Protein AF-A0A919QAW9-F1 (afdb_monomer_lite)

Radius of gyration: 17.08 Å; chains: 1; bounding box: 33×21×48 Å

Organism: NCBI:txid1070424

Sequence (57 aa):
MSWEQLADIAAEAQALREEEASRAPERCPNDAILLVLNGETGVLGCTFCGYRYEGGA

Secondary structure (DSSP, 8-state):
--HHHHHHHHHHHHHHHHHHHHSPPSB-TTT-PBPEE-TTT--EE-TTT--B-----

pLDDT: mean 83.76, std 9.3, range [39.44, 91.44]

Foldseek 3Di:
DDPVVVVVVVVVVVVVVVVVVQDDDQADPPPRHGFDQDPVPRWTADPPPGGTDPGHD

Structure (mmCIF, N/CA/C/O backbone):
data_AF-A0A919QAW9-F1
#
_entry.id   AF-A0A919QAW9-F1
#
loop_
_atom_site.group_PDB
_atom_site.id
_atom_site.type_symbol
_atom_site.label_atom_id
_atom_site.label_alt_id
_atom_site.label_comp_id
_atom_site.label_asym_id
_atom_site.label_entity_id
_atom_site.label_seq_id
_atom_site.pdbx_PDB_ins_code
_atom_site.Cartn_x
_atom_site.Cartn_y
_atom_site.Cartn_z
_atom_site.occupancy
_atom_site.B_iso_or_equiv
_atom_site.auth_seq_id
_atom_site.auth_comp_id
_atom_site.auth_asym_id
_atom_site.auth_atom_id
_atom_site.pdbx_PDB_model_num
ATOM 1 N N . MET A 1 1 ? -14.332 1.688 32.135 1.00 65.31 1 MET A N 1
ATOM 2 C CA . MET A 1 1 ? -14.491 1.767 30.671 1.00 65.31 1 MET A CA 1
ATOM 3 C C . MET A 1 1 ? -15.959 1.595 30.352 1.00 65.31 1 MET A C 1
ATOM 5 O O . MET A 1 1 ? -16.540 0.632 30.843 1.00 65.31 1 MET A O 1
ATOM 9 N N . SER A 1 2 ? -16.559 2.533 29.622 1.00 90.88 2 SER A N 1
ATOM 10 C CA . SER A 1 2 ? -17.936 2.409 29.137 1.00 90.88 2 SER A CA 1
ATOM 11 C C . SER A 1 2 ? -17.986 1.602 27.837 1.00 90.88 2 SER A C 1
ATOM 13 O O . SER A 1 2 ? -16.976 1.429 27.156 1.00 90.88 2 SER A O 1
ATOM 15 N N . TRP A 1 3 ? -19.174 1.107 27.493 1.00 86.50 3 TRP A N 1
ATOM 16 C CA . TRP A 1 3 ? -19.418 0.462 26.201 1.00 86.50 3 TRP A CA 1
ATOM 17 C C . TRP A 1 3 ? -19.139 1.394 25.016 1.00 86.50 3 TRP A C 1
ATOM 19 O O . TRP A 1 3 ? -18.616 0.940 24.005 1.00 86.50 3 TRP A O 1
ATOM 29 N N . GLU A 1 4 ? -19.423 2.689 25.164 1.00 88.44 4 GLU A N 1
ATOM 30 C CA . GLU A 1 4 ? -19.140 3.709 24.145 1.00 88.44 4 GLU A CA 1
ATOM 31 C C . GLU A 1 4 ? -17.636 3.815 23.863 1.00 88.44 4 GLU A C 1
ATOM 33 O O . GLU A 1 4 ? -17.226 3.746 22.712 1.00 88.44 4 GLU A O 1
ATOM 38 N N . GLN A 1 5 ? -16.797 3.819 24.906 1.00 86.12 5 GLN A N 1
ATOM 39 C CA . GLN A 1 5 ? -15.338 3.847 24.740 1.00 86.12 5 GLN A CA 1
ATOM 40 C C . GLN A 1 5 ? -14.797 2.621 23.988 1.00 86.12 5 GLN A C 1
ATOM 42 O O . GLN A 1 5 ? -13.816 2.726 23.260 1.00 86.12 5 GLN A O 1
ATOM 47 N N . LEU A 1 6 ? -15.411 1.446 24.164 1.00 88.69 6 LEU A N 1
ATOM 48 C CA . LEU A 1 6 ? -15.025 0.239 23.426 1.00 88.69 6 LEU A CA 1
ATOM 49 C C . LEU A 1 6 ? -15.482 0.289 21.963 1.00 88.69 6 LEU A C 1
ATOM 51 O O . LEU A 1 6 ? -14.774 -0.210 21.090 1.00 88.69 6 LEU A O 1
ATOM 55 N N . ALA A 1 7 ? -16.649 0.881 21.700 1.00 88.38 7 ALA A N 1
ATOM 56 C CA . ALA A 1 7 ? -17.165 1.068 20.349 1.00 88.38 7 ALA A CA 1
ATOM 57 C C . ALA A 1 7 ? -16.302 2.053 19.543 1.00 88.38 7 ALA A C 1
ATOM 59 O O . ALA A 1 7 ? -15.986 1.761 18.391 1.00 88.38 7 ALA A O 1
ATOM 60 N N . ASP A 1 8 ? -15.851 3.146 20.164 1.00 91.44 8 ASP A N 1
ATOM 61 C CA . ASP A 1 8 ? -14.958 4.124 19.531 1.00 91.44 8 ASP A CA 1
ATOM 62 C C . ASP A 1 8 ? -13.615 3.489 19.141 1.00 91.44 8 ASP A C 1
ATOM 64 O O . ASP A 1 8 ? -13.200 3.575 17.986 1.00 91.44 8 ASP A O 1
ATOM 68 N N . ILE A 1 9 ? -12.985 2.736 20.053 1.00 91.31 9 ILE A N 1
ATOM 69 C CA . ILE A 1 9 ? -11.728 2.019 19.769 1.00 91.31 9 ILE A CA 1
ATOM 70 C C . ILE A 1 9 ? -11.902 1.030 18.607 1.00 91.31 9 ILE A C 1
ATOM 72 O O . ILE A 1 9 ? -11.015 0.885 17.764 1.00 91.31 9 ILE A O 1
ATOM 76 N N . ALA A 1 10 ? -13.037 0.328 18.547 1.00 88.19 10 ALA A N 1
ATOM 77 C CA . ALA A 1 10 ? -13.312 -0.614 17.467 1.00 88.19 10 ALA A CA 1
ATOM 78 C C . ALA A 1 10 ? -13.505 0.089 16.112 1.00 88.19 10 ALA A C 1
ATOM 80 O O . ALA A 1 10 ? -13.045 -0.428 15.092 1.00 88.19 10 ALA A O 1
ATOM 81 N N . ALA A 1 11 ? -14.153 1.257 16.099 1.00 89.56 11 ALA A N 1
ATOM 82 C CA . ALA A 1 11 ? -14.332 2.067 14.897 1.00 89.56 11 ALA A CA 1
ATOM 83 C C . ALA A 1 11 ? -12.995 2.630 14.387 1.00 89.56 11 ALA A C 1
ATOM 85 O O . ALA A 1 11 ? -12.691 2.510 13.201 1.00 89.56 11 ALA A O 1
ATOM 86 N N . GLU A 1 12 ? -12.159 3.159 15.281 1.00 88.44 12 GLU A N 1
ATOM 87 C CA . GLU A 1 12 ? -10.814 3.644 14.949 1.00 88.44 12 GLU A CA 1
ATOM 88 C C . GLU A 1 12 ? -9.924 2.516 14.407 1.00 88.44 12 GLU A C 1
ATOM 90 O O . GLU A 1 12 ? -9.264 2.672 13.379 1.00 88.44 12 GLU A O 1
ATOM 95 N N . ALA A 1 13 ? -9.958 1.339 15.038 1.00 86.94 13 ALA A N 1
ATOM 96 C CA . ALA A 1 13 ? -9.218 0.174 14.566 1.00 86.94 13 ALA A CA 1
ATOM 97 C C . ALA A 1 13 ? -9.688 -0.302 13.180 1.00 86.94 13 ALA A C 1
ATOM 99 O O . ALA A 1 13 ? -8.880 -0.783 12.387 1.00 86.94 13 ALA A O 1
ATOM 100 N N . GLN A 1 14 ? -10.983 -0.183 12.867 1.00 85.88 14 GLN A N 1
ATOM 101 C CA . GLN A 1 14 ? -11.495 -0.509 11.538 1.00 85.88 14 GLN A CA 1
ATOM 102 C C . GLN A 1 14 ? -10.987 0.478 10.483 1.00 85.88 14 GLN A C 1
ATOM 104 O O . GLN A 1 14 ? -10.487 0.030 9.453 1.00 85.88 14 GLN A O 1
ATOM 109 N N . ALA A 1 15 ? -11.042 1.781 10.765 1.00 86.38 15 ALA A N 1
ATOM 110 C CA . ALA A 1 15 ? -10.546 2.811 9.856 1.00 86.38 15 ALA A CA 1
ATOM 111 C C . ALA A 1 15 ? -9.048 2.635 9.551 1.00 86.38 15 ALA A C 1
ATOM 113 O O . ALA A 1 15 ? -8.639 2.724 8.396 1.00 86.38 15 ALA A O 1
ATOM 114 N N . LEU A 1 16 ? -8.240 2.293 10.560 1.00 84.31 16 LEU A N 1
ATOM 115 C CA . LEU A 1 16 ? -6.815 2.000 10.371 1.00 84.31 16 LEU A CA 1
ATOM 116 C C . LEU A 1 16 ? -6.584 0.778 9.473 1.00 84.31 16 LEU A C 1
ATOM 118 O O . LEU A 1 16 ? -5.726 0.817 8.598 1.00 84.31 16 LEU A O 1
ATOM 122 N N . ARG A 1 17 ? -7.377 -0.290 9.631 1.00 79.88 17 ARG A N 1
ATOM 123 C CA . ARG A 1 17 ? -7.271 -1.479 8.768 1.00 79.88 17 ARG A CA 1
ATOM 124 C C . ARG A 1 17 ? -7.650 -1.184 7.323 1.00 79.88 17 ARG A C 1
ATOM 126 O O . ARG A 1 17 ? -7.042 -1.740 6.417 1.00 79.88 17 ARG A O 1
ATOM 133 N N . GLU A 1 18 ? -8.659 -0.350 7.107 1.00 81.88 18 GLU A N 1
ATOM 134 C CA . GLU A 1 18 ? -9.079 0.071 5.768 1.00 81.88 18 GLU A CA 1
ATOM 135 C C . GLU A 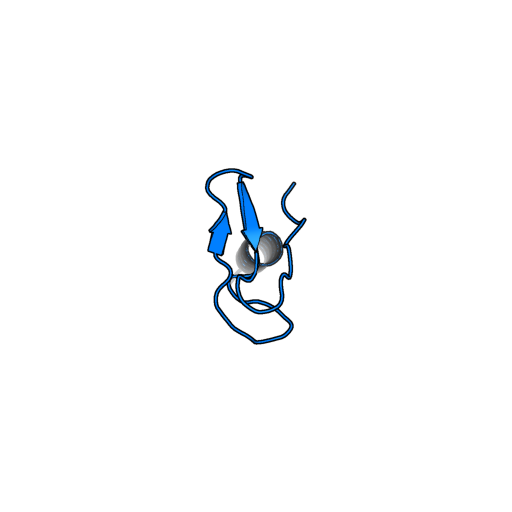1 18 ? -8.024 0.973 5.114 1.00 81.88 18 GLU A C 1
ATOM 137 O O . GLU A 1 18 ? -7.702 0.796 3.937 1.00 81.88 18 GLU A O 1
ATOM 142 N N . GLU A 1 19 ? -7.412 1.873 5.886 1.00 80.69 19 GLU A N 1
ATOM 143 C CA . GLU A 1 19 ? -6.270 2.668 5.434 1.00 80.69 19 GLU A CA 1
ATOM 144 C C . GLU A 1 19 ? -5.086 1.763 5.062 1.00 80.69 19 GLU A C 1
ATOM 146 O O . GLU A 1 19 ? -4.582 1.837 3.946 1.00 80.69 19 GLU A O 1
ATOM 151 N N . GLU A 1 20 ? -4.681 0.837 5.933 1.00 76.44 20 GLU A N 1
ATOM 152 C CA . GLU A 1 20 ? -3.597 -0.106 5.636 1.00 76.44 20 GLU A CA 1
ATOM 153 C C . GLU A 1 20 ? -3.907 -1.005 4.431 1.00 76.44 20 GLU A C 1
ATOM 155 O O . GLU A 1 20 ? -3.023 -1.253 3.613 1.00 76.44 20 GLU A O 1
ATOM 160 N N . ALA A 1 21 ? -5.153 -1.459 4.280 1.00 75.44 21 ALA A N 1
ATOM 161 C CA . ALA A 1 21 ? -5.574 -2.292 3.154 1.00 75.44 21 ALA A CA 1
ATOM 162 C C . ALA A 1 21 ? -5.630 -1.529 1.821 1.00 75.44 21 ALA A C 1
ATOM 164 O O . ALA A 1 21 ? -5.479 -2.138 0.762 1.00 75.44 21 ALA A O 1
ATOM 165 N N . SER A 1 22 ? -5.855 -0.214 1.860 1.00 77.50 22 SER A N 1
ATOM 166 C CA . SER A 1 22 ? -5.868 0.644 0.668 1.00 77.50 22 SER A CA 1
ATOM 167 C C . SER A 1 22 ? -4.477 1.137 0.262 1.00 77.50 22 SER A C 1
ATOM 169 O O . SER A 1 22 ? -4.297 1.623 -0.858 1.00 77.50 22 SER A O 1
ATOM 171 N N . ARG A 1 23 ? -3.463 0.984 1.125 1.00 77.38 23 ARG A N 1
ATOM 172 C CA . ARG A 1 23 ? -2.088 1.361 0.790 1.00 77.38 23 ARG A CA 1
ATOM 173 C C . ARG A 1 23 ? -1.509 0.436 -0.273 1.00 77.38 23 ARG A C 1
ATOM 175 O O . ARG A 1 23 ? -1.601 -0.788 -0.208 1.00 77.38 23 ARG A O 1
ATOM 182 N N . ALA A 1 24 ? -0.850 1.056 -1.249 1.00 78.38 24 ALA A N 1
ATOM 183 C CA . ALA A 1 24 ? -0.073 0.334 -2.239 1.00 78.38 24 ALA A CA 1
ATOM 184 C C . ALA A 1 24 ? 1.019 -0.512 -1.554 1.00 78.38 24 ALA A C 1
ATOM 186 O O . ALA A 1 24 ? 1.629 -0.052 -0.583 1.00 78.38 24 ALA A O 1
ATOM 187 N N . PRO A 1 25 ? 1.308 -1.723 -2.061 1.00 83.25 25 PRO A N 1
ATOM 188 C CA . PRO A 1 25 ? 2.401 -2.526 -1.548 1.00 83.25 25 PRO A CA 1
ATOM 189 C C . PRO A 1 25 ? 3.726 -1.784 -1.747 1.00 83.25 25 PRO A C 1
ATOM 191 O O . PRO A 1 25 ? 3.991 -1.221 -2.805 1.00 83.25 25 PRO A O 1
ATOM 194 N N . GLU A 1 26 ? 4.588 -1.803 -0.735 1.00 86.38 26 GLU A N 1
ATOM 195 C CA . GLU A 1 26 ? 5.929 -1.204 -0.829 1.00 86.38 26 GLU A CA 1
ATOM 196 C C . GLU A 1 26 ? 6.934 -2.151 -1.498 1.00 86.38 26 GLU A C 1
ATOM 198 O O . GLU A 1 26 ? 7.963 -1.723 -2.021 1.00 86.38 26 GLU A O 1
ATOM 203 N N . ARG A 1 27 ? 6.647 -3.458 -1.478 1.00 89.25 27 ARG A N 1
ATOM 204 C CA . ARG A 1 27 ? 7.521 -4.515 -1.989 1.00 89.25 27 ARG A CA 1
ATOM 205 C C . ARG A 1 27 ? 6.813 -5.368 -3.022 1.00 89.25 27 ARG A C 1
ATOM 207 O O . ARG A 1 27 ? 5.621 -5.645 -2.922 1.00 89.25 27 ARG A O 1
ATOM 214 N N . CYS A 1 28 ? 7.579 -5.821 -3.998 1.00 89.19 28 CYS A N 1
ATOM 215 C CA . CYS A 1 28 ? 7.113 -6.739 -5.009 1.00 89.19 28 CYS A CA 1
ATOM 216 C C . CYS A 1 28 ? 6.788 -8.107 -4.383 1.00 89.19 28 CYS A C 1
ATOM 218 O O . CYS A 1 28 ? 7.603 -8.639 -3.625 1.00 89.19 28 CYS A O 1
ATOM 220 N N . PRO A 1 29 ? 5.642 -8.719 -4.726 1.00 87.81 29 PRO A N 1
ATOM 221 C CA . PRO A 1 29 ? 5.252 -10.022 -4.187 1.00 87.81 29 PRO A CA 1
ATOM 222 C C . PRO A 1 29 ? 6.143 -11.182 -4.657 1.00 87.81 29 PRO A C 1
ATOM 224 O O . PRO A 1 29 ? 6.161 -12.228 -4.016 1.00 87.81 29 PRO A O 1
ATOM 227 N N . ASN A 1 30 ? 6.877 -11.016 -5.762 1.00 88.25 30 ASN A N 1
ATOM 228 C CA . ASN A 1 30 ? 7.656 -12.098 -6.369 1.00 88.25 30 ASN A CA 1
ATOM 229 C C . ASN A 1 30 ? 9.080 -12.199 -5.814 1.00 88.25 30 ASN A C 1
ATOM 231 O O . ASN A 1 30 ? 9.593 -13.298 -5.628 1.00 88.25 30 ASN A O 1
ATOM 235 N N . ASP A 1 31 ? 9.730 -11.058 -5.590 1.00 90.12 31 ASP A N 1
ATOM 236 C CA . ASP A 1 31 ? 11.156 -10.979 -5.248 1.00 90.12 31 ASP A CA 1
ATOM 237 C C . ASP A 1 31 ? 11.431 -10.159 -3.973 1.00 90.12 31 ASP A C 1
ATOM 239 O O . ASP A 1 31 ? 12.580 -10.048 -3.548 1.00 90.12 31 ASP A O 1
ATOM 243 N N . ALA A 1 32 ? 10.387 -9.623 -3.325 1.00 86.81 32 ALA A N 1
ATOM 244 C CA . ALA A 1 32 ? 10.453 -8.807 -2.109 1.00 86.81 32 ALA A CA 1
ATOM 245 C C . ALA A 1 32 ? 11.317 -7.530 -2.222 1.00 86.81 32 ALA A C 1
ATOM 247 O O . ALA A 1 32 ? 11.652 -6.918 -1.195 1.00 86.81 32 ALA A O 1
ATOM 248 N N . ILE A 1 33 ? 11.648 -7.109 -3.449 1.00 88.81 33 ILE A N 1
ATOM 249 C CA . ILE A 1 33 ? 12.362 -5.864 -3.753 1.00 88.81 33 ILE A CA 1
ATOM 250 C C . ILE A 1 33 ? 11.382 -4.688 -3.679 1.00 88.81 33 ILE A C 1
ATOM 252 O O . ILE A 1 33 ? 10.181 -4.854 -3.883 1.00 88.81 33 ILE A O 1
ATOM 256 N N . LEU A 1 34 ? 11.883 -3.492 -3.364 1.00 88.81 34 LEU A N 1
ATOM 257 C CA . LEU A 1 34 ? 11.073 -2.273 -3.331 1.00 88.81 34 LEU A CA 1
ATOM 258 C C . LEU A 1 34 ? 10.431 -1.988 -4.694 1.00 88.81 34 LEU A C 1
ATOM 260 O O . LEU A 1 34 ? 11.105 -2.013 -5.726 1.00 88.81 34 LEU A O 1
ATOM 264 N N . L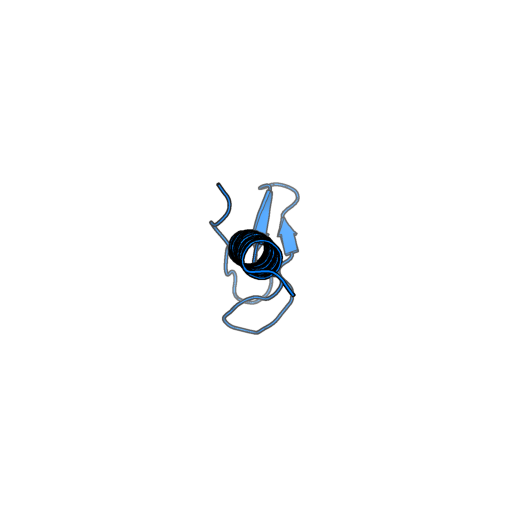EU A 1 35 ? 9.134 -1.682 -4.679 1.00 89.56 35 LEU A N 1
ATOM 265 C CA . LEU A 1 35 ? 8.447 -1.149 -5.847 1.00 89.56 35 LEU A CA 1
ATOM 266 C C . LEU A 1 35 ? 8.839 0.317 -6.036 1.00 89.56 35 LEU A C 1
ATOM 268 O O . LEU A 1 35 ? 8.933 1.088 -5.083 1.00 89.56 35 LEU A O 1
ATOM 272 N N . VAL A 1 36 ? 9.078 0.697 -7.286 1.00 90.00 36 VAL A N 1
ATOM 273 C CA . VAL A 1 36 ? 9.490 2.045 -7.671 1.00 90.00 36 VAL A CA 1
ATOM 274 C C . VAL A 1 36 ? 8.388 2.654 -8.524 1.00 90.00 36 VAL A C 1
ATOM 276 O O . VAL A 1 36 ? 7.848 2.002 -9.420 1.00 90.00 36 VAL A O 1
ATOM 279 N N . LEU A 1 37 ? 8.045 3.911 -8.249 1.00 86.94 37 LEU A N 1
ATOM 280 C CA . LEU A 1 37 ? 7.133 4.672 -9.091 1.00 86.94 37 LEU A CA 1
ATOM 281 C C . LEU A 1 37 ? 7.832 5.007 -10.413 1.00 86.94 37 LEU A C 1
ATOM 283 O O . LEU A 1 37 ? 8.861 5.685 -10.427 1.00 86.94 37 LEU A O 1
ATOM 287 N 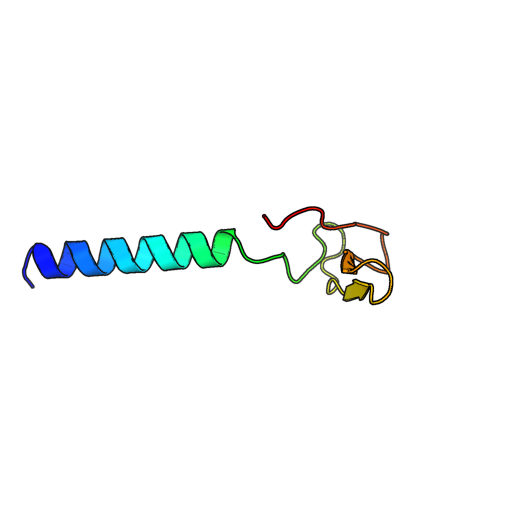N . ASN A 1 38 ? 7.267 4.559 -11.529 1.00 83.12 38 ASN A N 1
ATOM 288 C CA . ASN A 1 38 ? 7.711 5.009 -12.839 1.00 83.12 38 ASN A CA 1
ATOM 289 C C . ASN A 1 38 ? 7.230 6.454 -13.063 1.00 83.12 38 ASN A C 1
ATOM 291 O O . ASN A 1 38 ? 6.027 6.703 -13.104 1.00 83.12 38 ASN A O 1
ATOM 295 N N . GLY A 1 39 ? 8.166 7.395 -13.216 1.00 78.75 39 GLY A N 1
ATOM 296 C CA . GLY A 1 39 ? 7.862 8.822 -13.377 1.00 78.75 39 GLY A CA 1
ATOM 297 C C . GLY A 1 39 ? 7.184 9.206 -14.699 1.00 78.75 39 GLY A C 1
ATOM 298 O O . GLY A 1 39 ? 6.582 10.271 -14.766 1.00 78.75 39 GLY A O 1
ATOM 299 N N . GLU A 1 40 ? 7.246 8.361 -15.732 1.00 82.81 40 GLU A N 1
ATOM 300 C CA . GLU A 1 40 ? 6.613 8.610 -17.036 1.00 82.81 40 GLU A CA 1
ATOM 301 C C . GLU A 1 40 ? 5.175 8.086 -17.080 1.00 82.81 40 GLU A C 1
ATOM 303 O O . GLU A 1 40 ? 4.291 8.734 -17.636 1.00 82.81 40 GLU A O 1
ATOM 308 N N . THR A 1 41 ? 4.929 6.911 -16.492 1.00 80.88 41 THR A N 1
ATOM 309 C CA . THR A 1 41 ? 3.607 6.265 -16.523 1.00 80.88 41 THR A CA 1
ATOM 310 C C . THR A 1 41 ? 2.799 6.457 -15.243 1.00 80.88 41 THR A C 1
ATOM 312 O O . THR A 1 41 ? 1.618 6.130 -15.234 1.00 80.88 41 THR A O 1
ATOM 315 N N . GLY A 1 42 ? 3.417 6.916 -14.150 1.00 82.62 42 GLY A N 1
ATOM 316 C CA . GLY A 1 42 ? 2.777 7.034 -12.834 1.00 82.62 42 GLY A CA 1
ATOM 317 C C . GLY A 1 42 ? 2.405 5.690 -12.196 1.00 82.62 42 GLY A C 1
ATOM 318 O O . GLY A 1 42 ? 1.558 5.644 -11.313 1.00 82.62 42 GLY A O 1
ATOM 319 N N . VAL A 1 43 ? 3.011 4.586 -12.646 1.00 86.12 43 VAL A N 1
ATOM 320 C CA . VAL A 1 43 ? 2.675 3.222 -12.199 1.00 86.12 43 VAL A CA 1
ATOM 321 C C . VAL A 1 43 ? 3.747 2.719 -11.241 1.00 86.12 43 VAL A C 1
ATOM 323 O O . VAL A 1 43 ? 4.938 2.830 -11.540 1.00 86.12 43 VAL A O 1
ATOM 326 N N . LEU A 1 44 ? 3.335 2.143 -10.109 1.00 89.38 44 LEU A N 1
ATOM 327 C CA . LEU A 1 44 ? 4.241 1.451 -9.192 1.00 89.38 44 LEU A CA 1
ATOM 328 C C . LEU A 1 44 ? 4.636 0.095 -9.795 1.00 89.38 44 LEU A C 1
ATOM 330 O O . LEU A 1 44 ? 3.772 -0.692 -10.187 1.00 89.38 44 LEU A O 1
ATOM 334 N N . GLY A 1 45 ? 5.929 -0.209 -9.870 1.00 90.69 45 GLY A N 1
ATOM 335 C CA . GLY A 1 45 ? 6.390 -1.461 -10.466 1.00 90.69 45 GLY A CA 1
ATOM 336 C C . GLY A 1 45 ? 7.716 -1.963 -9.913 1.00 90.69 45 GLY A C 1
ATOM 337 O O . GLY A 1 45 ? 8.488 -1.219 -9.313 1.00 90.69 45 GLY A O 1
ATOM 338 N N . CYS A 1 46 ? 7.974 -3.253 -10.111 1.00 90.94 46 CYS A N 1
ATOM 339 C CA . CYS A 1 46 ? 9.259 -3.867 -9.818 1.00 90.94 46 CYS A CA 1
ATOM 340 C C . CYS A 1 46 ? 10.150 -3.779 -11.055 1.00 90.94 46 CYS A C 1
ATOM 342 O O . CYS A 1 46 ? 9.806 -4.293 -12.120 1.00 90.94 46 CYS A O 1
ATOM 344 N N . THR A 1 47 ? 11.323 -3.171 -10.904 1.00 86.25 47 THR A N 1
ATOM 345 C CA . THR A 1 47 ? 12.314 -3.037 -11.980 1.00 86.25 47 THR A CA 1
ATOM 346 C C . THR A 1 47 ? 12.997 -4.358 -12.333 1.00 86.25 47 THR A C 1
ATOM 348 O O . THR A 1 47 ? 13.558 -4.473 -13.419 1.00 86.25 47 THR A O 1
ATOM 351 N N . PHE A 1 48 ? 12.953 -5.348 -11.437 1.00 88.62 48 PHE A N 1
ATOM 352 C CA . PHE A 1 48 ? 13.654 -6.618 -11.604 1.00 88.62 48 PHE A CA 1
ATOM 353 C C . PHE A 1 48 ? 12.807 -7.667 -12.334 1.00 88.62 48 PHE A C 1
ATOM 355 O O . PHE A 1 48 ? 13.204 -8.150 -13.391 1.00 88.62 48 PHE A O 1
ATOM 362 N N . CYS A 1 49 ? 11.627 -8.005 -11.804 1.00 89.06 49 CYS A N 1
ATOM 363 C CA . CYS A 1 49 ? 10.747 -9.013 -12.407 1.00 89.06 49 CYS A CA 1
ATOM 364 C C . CYS A 1 49 ? 9.664 -8.439 -13.338 1.00 89.06 49 CYS A C 1
ATOM 366 O O . CYS A 1 49 ? 8.889 -9.199 -13.914 1.00 89.06 49 CYS A O 1
ATOM 368 N N . GLY A 1 50 ? 9.574 -7.111 -13.472 1.00 85.94 50 GLY A N 1
ATOM 369 C CA . GLY A 1 50 ? 8.584 -6.450 -14.328 1.00 85.94 50 GLY A CA 1
ATOM 370 C C . GLY A 1 50 ? 7.153 -6.460 -13.782 1.00 85.94 50 GLY A C 1
ATOM 371 O O . GLY A 1 50 ? 6.228 -6.102 -14.509 1.00 85.94 50 GLY A O 1
ATOM 372 N N . TYR A 1 51 ? 6.949 -6.856 -12.519 1.00 88.50 51 TYR A N 1
ATOM 373 C CA . TYR A 1 51 ? 5.650 -6.757 -11.852 1.00 88.50 51 TYR A CA 1
ATOM 374 C C . TYR A 1 51 ? 5.141 -5.312 -11.869 1.00 88.50 51 TYR A C 1
ATOM 376 O O . TYR A 1 51 ? 5.898 -4.378 -11.601 1.00 88.50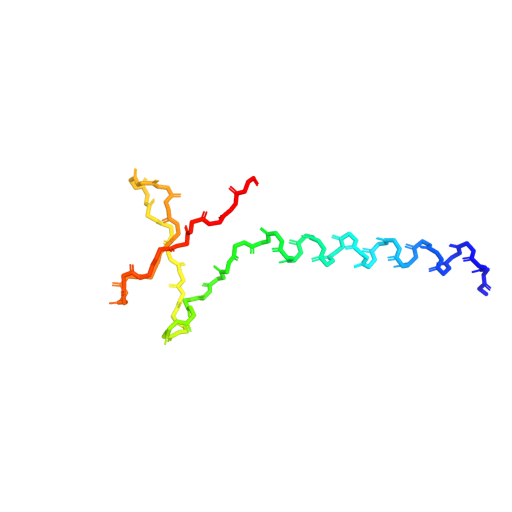 51 TYR A O 1
ATOM 384 N N . ARG A 1 52 ? 3.848 -5.132 -12.137 1.00 88.81 52 ARG A N 1
ATOM 385 C CA . ARG A 1 52 ? 3.175 -3.832 -12.122 1.00 88.81 52 ARG A CA 1
ATOM 386 C C . ARG A 1 52 ? 2.037 -3.894 -11.122 1.00 88.81 52 ARG A C 1
ATOM 388 O O . ARG A 1 52 ? 1.237 -4.825 -11.153 1.00 88.81 52 ARG A O 1
ATOM 395 N N . TYR A 1 53 ? 1.983 -2.908 -10.242 1.00 85.62 53 TYR A N 1
ATOM 396 C CA . TYR A 1 53 ? 0.867 -2.737 -9.334 1.00 85.62 53 TYR A CA 1
ATOM 397 C C . TYR A 1 53 ?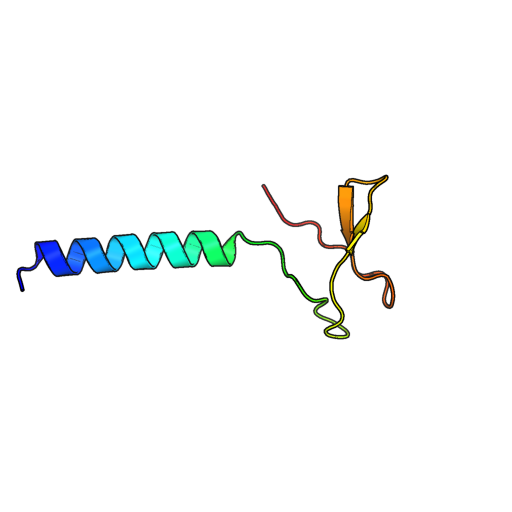 -0.213 -1.911 -10.037 1.00 85.62 53 TYR A C 1
ATOM 399 O O . TYR A 1 53 ? 0.024 -0.766 -10.419 1.00 85.62 53 TYR A O 1
ATOM 407 N N . GLU A 1 54 ? -1.385 -2.513 -10.228 1.00 80.44 54 GLU A N 1
ATOM 408 C CA . GLU A 1 54 ? -2.543 -1.885 -10.882 1.00 80.44 54 GLU A CA 1
ATOM 409 C C . GLU A 1 54 ? -3.609 -1.418 -9.868 1.00 80.44 54 GLU A C 1
ATOM 411 O O . GLU A 1 54 ? -4.741 -1.137 -10.248 1.00 80.44 54 GLU A O 1
ATOM 416 N N . GLY A 1 55 ? -3.274 -1.361 -8.572 1.00 66.56 55 GLY A N 1
ATOM 417 C CA . GLY A 1 55 ? -4.220 -1.038 -7.500 1.00 66.56 55 GLY A CA 1
ATOM 418 C C . GLY A 1 55 ? -4.163 0.422 -7.036 1.00 66.56 55 GLY A C 1
ATOM 419 O O . GLY A 1 55 ? -3.100 1.028 -6.965 1.00 66.56 55 GLY A O 1
ATOM 420 N N . GLY A 1 56 ? -5.323 0.970 -6.685 1.00 50.06 56 GLY A N 1
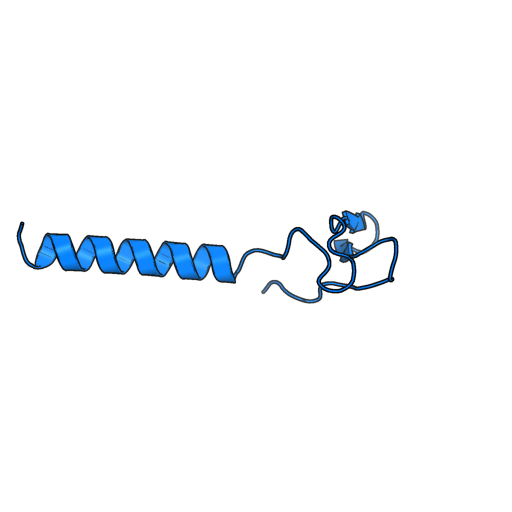ATOM 421 C CA . GLY A 1 56 ? -5.508 2.321 -6.152 1.00 50.06 56 GLY A CA 1
ATOM 422 C C . GLY A 1 56 ? -6.654 3.028 -6.869 1.00 50.06 56 GLY A C 1
ATOM 423 O O . GLY A 1 56 ? -6.427 3.670 -7.892 1.00 50.06 56 GLY A O 1
ATOM 424 N N . ALA A 1 57 ? -7.875 2.849 -6.358 1.00 39.44 57 ALA A N 1
ATOM 425 C CA . ALA A 1 57 ? -9.004 3.737 -6.640 1.00 39.44 57 ALA A CA 1
ATOM 426 C C . ALA A 1 57 ? -8.867 5.025 -5.817 1.00 39.44 57 ALA A C 1
ATOM 428 O O . ALA A 1 57 ? -8.293 4.933 -4.707 1.00 39.44 57 ALA A O 1
#